Protein AF-H0A4F2-F1 (afdb_monomer_lite)

Secondary structure (DSSP, 8-state):
------------------------------PPPHHHHHHHHHHS-HHHHHHHHHHS-TT--HHHHHHHHHHHHHHTTS-EEEEEEEETTTTEEEEEETTS-EEEEEB-TTT--B--

Structure (mmCIF, N/CA/C/O backbone):
data_AF-H0A4F2-F1
#
_entry.id   AF-H0A4F2-F1
#
loop_
_atom_site.group_PDB
_atom_site.id
_atom_site.type_symbol
_atom_site.label_atom_id
_atom_site.label_alt_id
_atom_site.label_comp_id
_atom_site.label_asym_id
_atom_site.label_entity_id
_atom_site.label_seq_id
_atom_site.pdbx_PDB_ins_code
_atom_site.Cartn_x
_atom_site.Cartn_y
_atom_site.Cartn_z
_atom_site.occupancy
_atom_site.B_iso_or_equiv
_atom_site.auth_seq_id
_atom_site.auth_comp_id
_atom_site.auth_asym_id
_atom_site.auth_atom_id
_atom_site.pdbx_PDB_model_num
ATOM 1 N N . MET A 1 1 ? 78.744 17.347 -7.278 1.00 47.00 1 MET A N 1
ATOM 2 C CA . MET A 1 1 ? 77.509 17.356 -6.469 1.00 47.00 1 MET A CA 1
ATOM 3 C C . MET A 1 1 ? 77.649 18.520 -5.521 1.00 47.00 1 MET A C 1
ATOM 5 O O . MET A 1 1 ? 78.781 18.794 -5.162 1.00 47.00 1 MET A O 1
ATOM 9 N N . GLU A 1 2 ? 76.530 19.153 -5.180 1.00 48.47 2 GLU A N 1
ATOM 10 C CA . GLU A 1 2 ? 76.413 20.318 -4.286 1.00 48.47 2 GLU A CA 1
ATOM 11 C C . GLU A 1 2 ? 76.516 21.661 -5.006 1.00 48.47 2 GLU A C 1
ATOM 13 O O . GLU A 1 2 ? 77.593 22.126 -5.335 1.00 48.47 2 GLU A O 1
ATOM 18 N N . ASP A 1 3 ? 75.335 22.208 -5.297 1.00 48.38 3 ASP A N 1
ATOM 19 C CA . ASP A 1 3 ? 74.966 23.617 -5.139 1.00 48.38 3 ASP A CA 1
ATOM 20 C C . ASP A 1 3 ? 73.487 23.721 -5.528 1.00 48.38 3 ASP A C 1
ATOM 22 O O . ASP A 1 3 ? 73.152 23.503 -6.690 1.00 48.38 3 ASP A O 1
ATOM 26 N N . ASN A 1 4 ? 72.601 23.955 -4.554 1.00 47.69 4 ASN A N 1
ATOM 27 C CA . ASN A 1 4 ? 71.471 24.888 -4.673 1.00 47.69 4 ASN A CA 1
ATOM 28 C C . ASN A 1 4 ? 70.671 24.905 -3.357 1.00 47.69 4 ASN A C 1
ATOM 30 O O . ASN A 1 4 ? 69.633 24.251 -3.219 1.00 47.69 4 ASN A O 1
ATOM 34 N N . GLU A 1 5 ? 71.155 25.678 -2.387 1.00 53.81 5 GLU A N 1
ATOM 35 C CA . GLU A 1 5 ? 70.280 26.240 -1.362 1.00 53.81 5 GLU A CA 1
ATOM 36 C C . GLU A 1 5 ? 69.266 27.209 -1.992 1.00 53.81 5 GLU A C 1
ATOM 38 O O . GLU A 1 5 ? 69.459 27.699 -3.102 1.00 53.81 5 GLU A O 1
ATOM 43 N N . MET A 1 6 ? 68.245 27.554 -1.203 1.00 42.97 6 MET A N 1
ATOM 44 C CA . MET A 1 6 ? 67.289 28.648 -1.410 1.00 42.97 6 MET A CA 1
ATOM 45 C C . MET A 1 6 ? 65.992 28.240 -2.118 1.00 42.97 6 MET A C 1
ATOM 47 O O . MET A 1 6 ? 65.917 28.189 -3.332 1.00 42.97 6 MET A O 1
ATOM 51 N N . PHE A 1 7 ? 64.961 27.951 -1.319 1.00 44.31 7 PHE A N 1
ATOM 52 C CA . PHE A 1 7 ? 63.635 28.596 -1.337 1.00 44.31 7 PHE A CA 1
ATOM 53 C C . PHE A 1 7 ? 62.837 27.975 -0.176 1.00 44.31 7 PHE A C 1
ATOM 55 O O . PHE A 1 7 ? 62.292 26.885 -0.261 1.00 44.31 7 PHE A O 1
ATOM 62 N N . ALA A 1 8 ? 63.020 28.500 1.031 1.00 41.59 8 ALA A N 1
ATOM 63 C CA . ALA A 1 8 ? 62.186 29.564 1.578 1.00 41.59 8 ALA A CA 1
ATOM 64 C C . ALA A 1 8 ? 60.805 29.062 2.041 1.00 41.59 8 ALA A C 1
ATOM 66 O O . ALA A 1 8 ? 59.953 28.685 1.246 1.00 41.59 8 ALA A O 1
ATOM 67 N N . ARG A 1 9 ? 60.594 29.252 3.351 1.00 43.72 9 ARG A N 1
ATOM 68 C CA . ARG A 1 9 ? 59.308 29.452 4.037 1.00 43.72 9 ARG A CA 1
ATOM 69 C C . ARG A 1 9 ? 58.587 28.201 4.528 1.00 43.72 9 ARG A C 1
ATOM 71 O O . ARG A 1 9 ? 57.546 27.790 4.036 1.00 43.72 9 ARG A O 1
ATOM 78 N N . VAL A 1 10 ? 59.086 27.754 5.678 1.00 51.06 10 VAL A N 1
ATOM 79 C CA . VAL A 1 10 ? 58.252 27.402 6.833 1.00 51.06 10 VAL A CA 1
ATOM 80 C C . VAL A 1 10 ? 57.100 28.407 6.959 1.00 51.06 10 VAL A C 1
ATOM 82 O O . VAL A 1 10 ? 57.316 29.595 7.195 1.00 51.06 10 VAL A O 1
ATOM 85 N N . THR A 1 11 ? 55.866 27.942 6.802 1.00 54.28 11 THR A N 1
ATOM 86 C CA . THR A 1 11 ? 54.684 28.608 7.355 1.00 54.28 11 THR A CA 1
ATOM 87 C C . THR A 1 11 ? 53.753 27.530 7.885 1.00 54.28 11 THR A C 1
ATOM 89 O O . THR A 1 11 ? 53.303 26.638 7.174 1.00 54.28 11 THR A O 1
ATOM 92 N N . PHE A 1 12 ? 53.581 27.600 9.196 1.00 44.09 12 PHE A N 1
ATOM 93 C CA . PHE A 1 12 ? 52.775 26.747 10.047 1.00 44.09 12 PHE A CA 1
ATOM 94 C C . PHE A 1 12 ? 51.311 27.234 10.011 1.00 44.09 12 PHE A C 1
ATOM 96 O O . PHE A 1 12 ? 51.077 28.426 9.828 1.00 44.09 12 PHE A O 1
ATOM 103 N N . LEU A 1 13 ? 50.384 26.316 10.315 1.00 46.22 13 LEU A N 1
ATOM 104 C CA . LEU A 1 13 ? 48.985 26.503 10.758 1.00 46.22 13 LEU A CA 1
ATOM 105 C C . LEU A 1 13 ? 47.860 26.676 9.726 1.00 46.22 13 LEU A C 1
ATOM 107 O O . LEU A 1 13 ? 47.763 27.686 9.040 1.00 46.22 13 LEU A O 1
ATOM 111 N N . ALA A 1 14 ? 46.928 25.716 9.816 1.00 40.97 14 ALA A N 1
ATOM 112 C CA . ALA A 1 14 ? 45.455 25.807 9.818 1.00 40.97 14 ALA A CA 1
ATOM 113 C C . ALA A 1 14 ? 44.917 24.643 8.967 1.00 40.97 14 ALA A C 1
ATOM 115 O O . ALA A 1 14 ? 45.285 24.502 7.812 1.00 40.97 14 ALA A O 1
ATOM 116 N N . GLY A 1 15 ? 44.144 23.691 9.477 1.00 40.91 15 GLY A N 1
ATOM 117 C CA . GLY A 1 15 ? 42.909 23.880 10.224 1.00 40.91 15 GLY A CA 1
ATOM 118 C C . GLY A 1 15 ? 41.785 23.194 9.433 1.00 40.91 15 GLY A C 1
ATOM 119 O O . GLY A 1 15 ? 41.762 23.267 8.211 1.00 40.91 15 GLY A O 1
ATOM 120 N N . VAL A 1 16 ? 40.855 22.562 10.155 1.00 49.88 16 VAL A N 1
ATOM 121 C CA . VAL A 1 16 ? 39.623 21.898 9.677 1.00 49.88 16 VAL A CA 1
ATOM 122 C C . VAL A 1 16 ? 39.795 20.458 9.173 1.00 49.88 16 VAL A C 1
ATOM 124 O O . VAL A 1 16 ? 39.856 20.168 7.981 1.00 49.88 16 VAL A O 1
ATOM 127 N N . ALA A 1 17 ? 39.743 19.518 10.122 1.00 47.84 17 ALA A N 1
ATOM 128 C CA . ALA A 1 17 ? 39.284 18.161 9.853 1.00 47.84 17 ALA A CA 1
ATOM 129 C C . ALA A 1 17 ? 37.790 18.217 9.491 1.00 47.84 17 ALA A C 1
ATOM 131 O O . ALA A 1 17 ? 36.919 18.188 10.362 1.00 47.84 17 ALA A O 1
ATOM 132 N N . LEU A 1 18 ? 37.490 18.341 8.198 1.00 47.44 18 LEU A N 1
ATOM 133 C CA . LEU A 1 18 ? 36.137 18.211 7.674 1.00 47.44 18 LEU A CA 1
ATOM 134 C C . LEU A 1 18 ? 35.775 16.720 7.692 1.00 47.44 18 LEU A C 1
ATOM 136 O O . LEU A 1 18 ? 35.9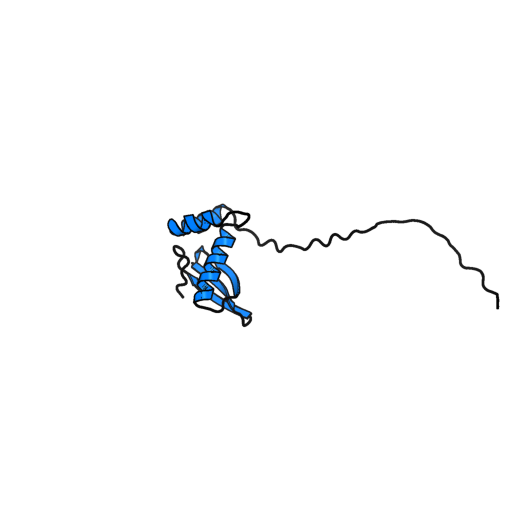58 16.003 6.711 1.00 47.44 18 LEU A O 1
ATOM 140 N N . SER A 1 19 ? 35.303 16.237 8.843 1.00 51.31 19 SER A N 1
ATOM 141 C CA . SER A 1 19 ? 34.612 14.950 8.922 1.00 51.31 19 SER A CA 1
ATOM 142 C C . SER A 1 19 ? 33.310 15.085 8.141 1.00 51.31 19 SER A C 1
ATOM 144 O O . SER A 1 19 ? 32.294 15.539 8.664 1.00 51.31 19 SER A O 1
ATOM 146 N N . ALA A 1 20 ? 33.367 14.757 6.853 1.00 47.22 20 ALA A N 1
ATOM 147 C CA . ALA A 1 20 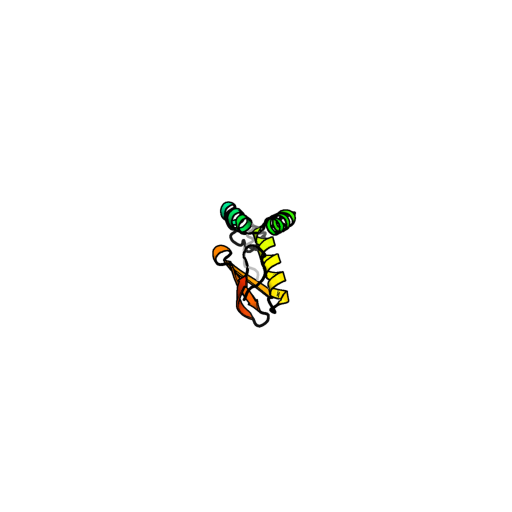? 32.200 14.622 6.006 1.00 47.22 20 ALA A CA 1
ATOM 148 C C . ALA A 1 20 ? 31.388 13.423 6.510 1.00 47.22 20 ALA A C 1
ATOM 150 O O . ALA A 1 20 ? 31.592 12.286 6.088 1.00 47.22 20 ALA A O 1
ATOM 151 N N . CYS A 1 21 ? 30.468 13.672 7.442 1.00 46.53 21 CYS A N 1
ATOM 152 C CA . CYS A 1 21 ? 29.337 12.787 7.654 1.00 46.53 21 CYS A CA 1
ATOM 153 C C . CYS A 1 21 ? 28.587 12.735 6.323 1.00 46.53 21 CYS A C 1
ATOM 155 O O . CYS A 1 21 ? 27.872 13.671 5.966 1.00 46.53 21 CYS A O 1
ATOM 157 N N . ILE A 1 22 ? 28.797 11.660 5.565 1.00 53.72 22 ILE A N 1
ATOM 158 C CA . ILE A 1 22 ? 27.958 11.302 4.430 1.00 53.72 22 ILE A CA 1
ATOM 159 C C . ILE A 1 22 ? 26.583 11.015 5.033 1.00 53.72 22 ILE A C 1
ATOM 161 O O . ILE A 1 22 ? 26.292 9.899 5.457 1.00 53.72 22 ILE A O 1
ATOM 165 N N . ALA A 1 23 ? 25.757 12.052 5.153 1.00 47.31 23 ALA A N 1
ATOM 166 C CA . ALA A 1 23 ? 24.338 11.891 5.376 1.00 47.31 23 ALA A CA 1
ATOM 167 C C . ALA A 1 23 ? 23.813 11.198 4.120 1.00 47.31 23 ALA A C 1
ATOM 169 O O . ALA A 1 23 ? 23.629 11.823 3.076 1.00 47.31 23 ALA A O 1
ATOM 170 N N . THR A 1 24 ? 23.645 9.881 4.195 1.00 49.25 24 THR A N 1
ATOM 171 C CA . THR A 1 24 ? 22.805 9.159 3.254 1.00 49.25 24 THR A CA 1
ATOM 172 C C . THR A 1 24 ? 21.436 9.814 3.346 1.00 49.25 24 THR A C 1
ATOM 174 O O . THR A 1 24 ? 20.724 9.676 4.339 1.00 49.25 24 THR A O 1
ATOM 177 N N . ALA A 1 25 ? 21.110 10.625 2.342 1.00 49.00 25 ALA A N 1
ATOM 178 C CA . ALA A 1 25 ? 19.789 11.190 2.177 1.00 49.00 25 ALA A CA 1
ATOM 179 C C . ALA A 1 25 ? 18.826 10.012 2.016 1.00 49.00 25 ALA A C 1
ATOM 181 O O . ALA A 1 25 ? 18.653 9.473 0.924 1.00 49.00 25 ALA A O 1
ATOM 182 N N . GLY A 1 26 ? 18.256 9.556 3.132 1.00 46.81 26 GLY A N 1
ATOM 183 C CA . GLY A 1 26 ? 17.115 8.666 3.106 1.00 46.81 26 GLY A CA 1
ATOM 184 C C . GLY A 1 26 ? 16.048 9.367 2.285 1.00 46.81 26 GLY A C 1
ATOM 185 O O . GLY A 1 26 ? 15.718 10.524 2.545 1.00 46.81 26 GLY A O 1
ATOM 186 N N . THR A 1 27 ? 15.554 8.701 1.250 1.00 46.97 27 THR A N 1
ATOM 187 C CA . THR A 1 27 ? 14.403 9.162 0.486 1.00 46.97 27 THR A CA 1
ATOM 188 C C . THR A 1 27 ? 13.218 9.224 1.443 1.00 46.97 27 THR A C 1
ATOM 190 O O . THR A 1 27 ? 12.557 8.215 1.687 1.00 46.97 27 THR A O 1
ATOM 193 N N . VAL A 1 28 ? 12.983 10.391 2.041 1.00 50.41 28 VAL A N 1
ATOM 194 C CA . VAL A 1 28 ? 11.792 10.655 2.843 1.00 50.41 28 VAL A CA 1
ATOM 195 C C . VAL A 1 28 ? 10.631 10.715 1.859 1.00 50.41 28 VAL A C 1
ATOM 197 O O . VAL A 1 28 ? 10.401 11.734 1.209 1.00 50.41 28 VAL A O 1
ATOM 200 N N . SER A 1 29 ? 9.932 9.594 1.687 1.00 56.16 29 SER A N 1
ATOM 201 C CA . SER A 1 29 ? 8.652 9.584 0.992 1.00 56.16 29 SER A CA 1
ATOM 202 C C . SER A 1 29 ? 7.682 10.440 1.802 1.00 56.16 29 SER A C 1
ATOM 204 O O . SER A 1 29 ? 7.472 10.197 2.993 1.00 56.16 29 SER A O 1
ATOM 206 N N . ALA A 1 30 ? 7.128 11.477 1.170 1.00 57.66 30 ALA A N 1
ATOM 207 C CA . ALA A 1 30 ? 6.133 12.345 1.784 1.00 57.66 30 ALA A CA 1
ATOM 208 C C . ALA A 1 30 ? 4.996 11.486 2.360 1.00 57.66 30 ALA A C 1
ATOM 210 O O . ALA A 1 30 ? 4.244 10.856 1.617 1.00 57.66 30 ALA A O 1
ATOM 211 N N . GLN A 1 31 ? 4.920 11.406 3.690 1.00 65.12 31 GLN A N 1
ATOM 212 C CA . GLN A 1 31 ? 3.904 10.603 4.356 1.00 65.12 31 GLN A CA 1
ATOM 213 C C . GLN A 1 31 ? 2.556 11.326 4.245 1.00 65.12 31 GLN A C 1
ATOM 215 O O . GLN A 1 31 ? 2.491 12.525 4.537 1.00 65.12 31 GLN A O 1
ATOM 220 N N . PRO A 1 32 ? 1.476 10.636 3.839 1.00 69.88 32 PRO A N 1
ATOM 221 C CA . PRO A 1 32 ? 0.148 11.232 3.839 1.00 69.88 32 PRO A CA 1
ATOM 222 C C . PRO A 1 32 ? -0.238 11.665 5.255 1.00 69.88 32 PRO A C 1
ATOM 224 O O . PRO A 1 32 ? 0.172 11.042 6.240 1.00 69.88 32 PRO A O 1
ATOM 227 N N . SER A 1 33 ? -1.040 12.726 5.363 1.00 79.62 33 SER A N 1
ATOM 228 C CA . SER A 1 33 ? -1.507 13.222 6.658 1.00 79.62 33 SER A CA 1
ATOM 229 C C . SER A 1 33 ? -2.284 12.140 7.412 1.00 79.62 33 SER A C 1
ATOM 231 O O . SER A 1 33 ? -2.892 11.247 6.820 1.00 79.62 33 SER A O 1
ATOM 233 N N . GLN A 1 34 ? -2.304 12.229 8.740 1.00 78.62 34 GLN A N 1
ATOM 234 C CA . GLN A 1 34 ? -3.021 11.266 9.576 1.00 78.62 34 GLN A CA 1
ATOM 235 C C . GLN A 1 34 ? -4.518 11.172 9.219 1.00 78.62 34 GLN A C 1
ATOM 237 O O . GLN A 1 34 ? -5.076 10.077 9.203 1.00 78.62 34 GLN A O 1
ATOM 242 N N . ALA A 1 35 ? -5.142 12.301 8.864 1.00 81.62 35 ALA A N 1
ATOM 243 C CA . ALA A 1 35 ? -6.530 12.347 8.404 1.00 81.62 35 ALA A CA 1
ATOM 244 C C . ALA A 1 35 ? -6.739 11.545 7.108 1.00 81.62 35 ALA A C 1
ATOM 246 O O . ALA A 1 35 ? -7.738 10.843 6.967 1.00 81.62 35 ALA A O 1
ATOM 247 N N . PHE A 1 36 ? -5.779 11.604 6.182 1.00 81.69 36 PHE A N 1
ATOM 248 C CA . PHE A 1 36 ? -5.827 10.822 4.951 1.00 81.69 36 PHE A CA 1
ATOM 249 C C . PHE A 1 36 ? -5.695 9.321 5.236 1.00 81.69 36 PHE A C 1
ATOM 251 O O . PHE A 1 36 ? -6.505 8.536 4.759 1.00 81.69 36 PHE A O 1
ATOM 258 N N . GLN A 1 37 ? -4.758 8.929 6.104 1.00 81.50 37 GLN A N 1
ATOM 259 C CA . GLN A 1 37 ? -4.591 7.525 6.503 1.00 81.50 37 GLN A CA 1
ATOM 260 C C . GLN A 1 37 ? -5.846 6.961 7.189 1.00 81.50 37 GLN A C 1
ATOM 262 O O . GLN A 1 37 ? -6.211 5.803 6.999 1.00 81.50 37 GLN A O 1
ATOM 267 N N . GLN A 1 38 ? -6.538 7.783 7.979 1.00 82.75 38 GLN A N 1
ATOM 268 C CA . GLN A 1 38 ? -7.803 7.404 8.608 1.00 82.75 38 GLN A CA 1
ATOM 269 C C . GLN A 1 38 ? -8.938 7.258 7.594 1.00 82.75 38 GLN A C 1
ATOM 271 O O . GLN A 1 38 ? -9.757 6.354 7.747 1.00 82.75 38 GLN A O 1
ATOM 276 N N . ALA A 1 39 ? -8.968 8.091 6.552 1.00 84.44 39 ALA A N 1
ATOM 277 C CA . ALA A 1 39 ? -9.910 7.933 5.450 1.00 84.44 39 ALA A CA 1
ATOM 278 C C . ALA A 1 39 ? -9.662 6.619 4.689 1.00 84.44 39 ALA A C 1
ATOM 280 O O . ALA A 1 39 ? -10.605 5.863 4.480 1.00 84.44 39 ALA A O 1
ATOM 281 N N . GLU A 1 40 ? -8.404 6.286 4.378 1.00 84.06 40 GLU A N 1
ATOM 282 C CA . GLU A 1 40 ? -8.040 5.009 3.738 1.00 84.06 40 GLU A CA 1
ATOM 283 C C . GLU A 1 40 ? -8.486 3.804 4.586 1.00 84.06 40 GLU A C 1
ATOM 285 O O . GLU A 1 40 ? -9.082 2.857 4.075 1.00 84.06 40 GLU A O 1
ATOM 290 N N . LEU A 1 41 ? -8.276 3.856 5.907 1.00 85.88 41 LEU A N 1
ATOM 291 C CA . LEU A 1 41 ? -8.767 2.823 6.825 1.00 85.88 41 LEU A CA 1
ATOM 292 C C . LEU A 1 41 ? -10.296 2.749 6.885 1.00 85.88 41 LEU A C 1
ATOM 294 O O . LEU A 1 41 ? -10.845 1.664 7.090 1.00 85.88 41 LEU A O 1
ATOM 298 N N . ALA A 1 42 ? -10.995 3.878 6.769 1.00 87.75 42 ALA A N 1
ATOM 299 C CA . ALA A 1 42 ? -12.453 3.913 6.793 1.00 87.75 42 ALA A CA 1
ATOM 300 C C . ALA A 1 42 ? -13.057 3.204 5.572 1.00 87.75 42 ALA A C 1
ATOM 302 O O . ALA A 1 42 ? -14.113 2.588 5.700 1.00 87.75 42 ALA A O 1
ATOM 303 N N . GLU A 1 43 ? -12.358 3.215 4.434 1.00 87.25 43 GLU A N 1
ATOM 304 C CA . GLU A 1 43 ? -12.775 2.505 3.219 1.00 87.25 43 GLU A CA 1
ATOM 305 C C . GLU A 1 43 ? -12.577 0.981 3.296 1.00 87.25 43 GLU A C 1
ATOM 307 O O . GLU A 1 43 ? -13.207 0.244 2.537 1.00 87.25 43 GLU A O 1
ATOM 312 N N . LEU A 1 44 ? -11.750 0.488 4.225 1.00 90.06 44 LEU A N 1
ATOM 313 C CA . LEU A 1 44 ? -11.566 -0.947 4.451 1.00 90.06 44 LEU A CA 1
ATOM 314 C C . LEU A 1 44 ? -12.787 -1.586 5.130 1.00 90.06 44 LEU A C 1
ATOM 316 O O . LEU A 1 44 ? -13.464 -0.967 5.957 1.00 90.06 44 LEU A O 1
ATOM 320 N N . SER A 1 45 ? -12.993 -2.880 4.870 1.00 90.38 45 SER A N 1
ATOM 321 C CA . SER A 1 45 ? -13.842 -3.726 5.722 1.00 90.38 45 SER A CA 1
ATOM 322 C C . SER A 1 45 ? -13.328 -3.748 7.174 1.00 90.38 45 SER A C 1
ATOM 324 O O . SER A 1 45 ? -12.125 -3.561 7.3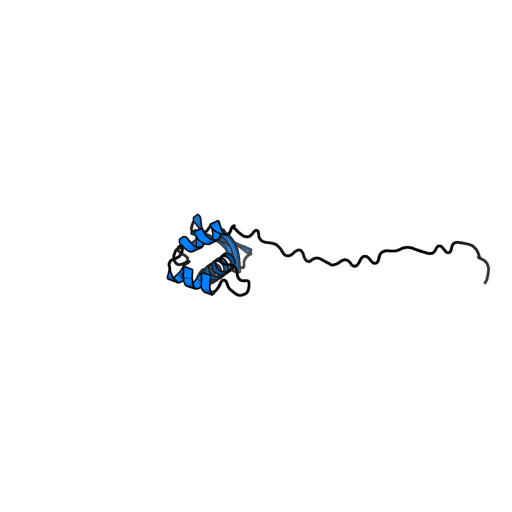93 1.00 90.38 45 SER A O 1
ATOM 326 N N . PRO A 1 46 ? -14.196 -3.973 8.182 1.00 90.50 46 PRO A N 1
ATOM 327 C CA . PRO A 1 46 ? -13.781 -4.030 9.585 1.00 90.50 46 PRO A CA 1
ATOM 328 C C . PRO A 1 46 ? -12.626 -5.007 9.826 1.00 90.50 46 PRO A C 1
ATOM 330 O O . PRO A 1 46 ? -11.657 -4.663 10.499 1.00 90.50 46 PRO A O 1
ATOM 333 N N . GLU A 1 47 ? -12.682 -6.183 9.204 1.00 90.88 47 GLU A N 1
ATOM 334 C CA . GLU A 1 47 ? -11.669 -7.227 9.323 1.00 90.88 47 GLU A CA 1
ATOM 335 C C . GLU A 1 47 ? -10.325 -6.758 8.754 1.00 90.88 47 GLU A C 1
ATOM 337 O O . GLU A 1 47 ? -9.286 -6.884 9.407 1.00 90.88 47 GLU A O 1
ATOM 342 N N . LYS A 1 48 ? -10.335 -6.151 7.558 1.00 91.50 48 LYS A N 1
ATOM 343 C CA . LYS A 1 48 ? -9.115 -5.618 6.933 1.00 91.50 48 LYS A CA 1
ATOM 344 C C . LYS A 1 48 ? -8.552 -4.433 7.696 1.00 91.50 48 LYS A C 1
ATOM 346 O O . LYS A 1 48 ? -7.336 -4.306 7.805 1.00 91.50 48 LYS A O 1
ATOM 351 N N . ARG A 1 49 ? -9.409 -3.592 8.269 1.00 92.06 49 ARG A N 1
ATOM 352 C CA . ARG A 1 49 ? -8.985 -2.483 9.122 1.00 92.06 49 ARG A CA 1
ATOM 353 C C . ARG A 1 49 ? -8.231 -2.989 10.346 1.00 92.06 49 ARG A C 1
ATOM 355 O O . ARG A 1 49 ? -7.143 -2.490 10.621 1.00 92.06 49 ARG A O 1
ATOM 362 N N . THR A 1 50 ? -8.763 -3.997 11.036 1.00 92.56 50 THR A N 1
ATOM 363 C CA . THR A 1 50 ? -8.090 -4.619 12.183 1.00 92.56 50 THR A CA 1
ATOM 364 C C . THR A 1 50 ? -6.770 -5.271 11.776 1.00 92.56 50 THR A C 1
ATOM 366 O O . THR A 1 50 ? -5.770 -5.098 12.468 1.00 92.56 50 THR A O 1
ATOM 369 N N . GLU A 1 51 ? -6.729 -5.963 10.634 1.00 92.88 51 GLU A N 1
ATOM 370 C CA . GLU A 1 51 ? -5.497 -6.561 10.103 1.00 92.88 51 GLU A CA 1
ATOM 371 C C . GLU A 1 51 ? -4.419 -5.500 9.834 1.00 92.88 51 GLU A C 1
ATOM 373 O O . GLU A 1 51 ? -3.273 -5.657 10.261 1.00 92.88 51 GLU A O 1
ATOM 378 N N . VAL A 1 52 ? -4.784 -4.400 9.169 1.00 92.75 52 VAL A N 1
ATOM 379 C CA . VAL A 1 52 ? -3.856 -3.305 8.861 1.00 92.75 52 VAL A CA 1
ATOM 380 C C . VAL A 1 52 ? -3.366 -2.632 10.140 1.00 92.75 52 VAL A C 1
ATOM 382 O O . VAL A 1 52 ? -2.165 -2.427 10.297 1.00 92.75 52 VAL A O 1
ATOM 385 N N . GLN A 1 53 ? -4.265 -2.341 11.081 1.00 92.12 53 GLN A N 1
ATOM 386 C CA . GLN A 1 53 ? -3.908 -1.731 12.364 1.00 92.12 53 GLN A CA 1
ATOM 387 C C . GLN A 1 53 ? -2.995 -2.633 13.204 1.00 92.12 53 GLN A C 1
ATOM 389 O O . GLN A 1 53 ? -2.023 -2.145 13.772 1.00 92.12 53 GLN A O 1
ATOM 394 N N . GLY A 1 54 ? -3.251 -3.944 13.242 1.00 93.25 54 GLY A N 1
ATOM 395 C CA . GLY A 1 54 ? -2.398 -4.896 13.959 1.00 93.25 54 GLY A CA 1
ATOM 396 C C . GLY A 1 54 ? -0.990 -5.005 13.364 1.00 93.25 54 GLY A C 1
ATOM 397 O O . GLY A 1 54 ? -0.013 -5.186 14.092 1.00 93.25 54 GLY A O 1
ATOM 398 N N . ARG A 1 55 ? -0.867 -4.850 12.041 1.00 92.56 55 ARG A N 1
ATOM 399 C CA . ARG A 1 55 ? 0.420 -4.866 11.326 1.00 92.56 55 ARG A CA 1
ATOM 400 C C . ARG A 1 55 ? 1.151 -3.526 11.349 1.00 92.56 55 ARG A C 1
ATOM 402 O O . ARG A 1 55 ? 2.369 -3.512 11.191 1.00 92.56 55 ARG A O 1
ATOM 409 N N . ALA A 1 56 ? 0.443 -2.419 11.564 1.00 92.31 56 ALA A N 1
ATOM 410 C CA . ALA A 1 56 ? 1.003 -1.071 11.682 1.00 92.31 56 ALA A CA 1
ATOM 411 C C . ALA A 1 56 ? 1.654 -0.843 13.062 1.00 92.31 56 ALA A C 1
ATOM 413 O O . ALA A 1 56 ? 1.327 0.085 13.799 1.00 92.31 56 ALA A O 1
ATOM 414 N N . THR A 1 57 ? 2.560 -1.745 13.431 1.00 91.25 57 THR A N 1
ATOM 415 C CA . THR A 1 57 ? 3.315 -1.758 14.686 1.00 91.25 57 THR A CA 1
ATOM 416 C C . THR A 1 57 ? 4.813 -1.853 14.383 1.00 91.25 57 THR A C 1
ATOM 418 O O . THR A 1 57 ? 5.214 -2.144 13.256 1.00 91.25 57 THR A O 1
ATOM 421 N N . GLY A 1 58 ? 5.673 -1.564 15.368 1.00 86.00 58 GLY A N 1
ATOM 422 C CA . GLY A 1 58 ? 7.127 -1.729 15.210 1.00 86.00 58 GLY A CA 1
ATOM 423 C C . GLY A 1 58 ? 7.771 -0.811 14.162 1.00 86.00 58 GLY A C 1
ATOM 424 O O . GLY A 1 58 ? 8.738 -1.204 13.522 1.00 86.00 58 GLY A O 1
ATOM 425 N N . GLY A 1 59 ? 7.223 0.392 13.959 1.00 85.75 59 GLY A N 1
ATOM 426 C CA . GLY A 1 59 ? 7.705 1.347 12.952 1.00 85.75 59 GLY A CA 1
ATOM 427 C C . GLY A 1 59 ? 7.044 1.209 11.576 1.00 85.75 59 GLY A C 1
ATOM 428 O O . GLY A 1 59 ? 7.264 2.059 10.717 1.00 85.75 59 GLY A O 1
ATOM 429 N N . ASN A 1 60 ? 6.187 0.202 11.374 1.00 87.75 60 ASN A N 1
ATOM 430 C CA . ASN A 1 60 ? 5.378 0.088 10.164 1.00 87.75 60 ASN A CA 1
ATOM 431 C C . ASN A 1 60 ? 4.222 1.093 10.189 1.00 87.75 60 ASN A C 1
ATOM 433 O O . ASN A 1 60 ? 3.446 1.140 11.145 1.00 87.75 60 ASN A O 1
ATOM 437 N N . THR A 1 61 ? 4.073 1.870 9.118 1.00 90.12 61 THR A N 1
ATOM 438 C CA . THR A 1 61 ? 2.943 2.792 8.959 1.00 90.12 61 THR A CA 1
ATOM 439 C C . THR A 1 61 ? 1.750 2.080 8.327 1.00 90.12 61 THR A C 1
ATOM 441 O O . THR A 1 61 ? 1.914 1.124 7.570 1.00 90.12 61 THR A O 1
ATOM 444 N N . ILE A 1 62 ? 0.537 2.578 8.586 1.00 90.19 62 ILE A N 1
ATOM 445 C CA . ILE A 1 62 ? -0.700 2.094 7.943 1.00 90.19 62 ILE A CA 1
ATOM 446 C C . ILE A 1 62 ? -0.534 2.053 6.419 1.00 90.19 62 ILE A C 1
ATOM 448 O O . ILE A 1 62 ? -0.832 1.044 5.784 1.00 90.19 62 ILE A O 1
ATOM 452 N N . ARG A 1 63 ? 0.007 3.135 5.849 1.00 88.62 63 ARG A N 1
ATOM 453 C CA . ARG A 1 63 ? 0.282 3.267 4.417 1.00 88.62 63 ARG A CA 1
ATOM 454 C C . ARG A 1 63 ? 1.247 2.188 3.917 1.00 88.62 63 ARG A C 1
ATOM 456 O O . ARG A 1 63 ? 0.940 1.521 2.936 1.00 88.62 63 ARG A O 1
ATOM 463 N N . GLY A 1 64 ? 2.364 1.966 4.610 1.00 90.00 64 GLY A N 1
ATOM 464 C CA . GLY A 1 64 ? 3.333 0.933 4.229 1.00 90.00 64 GLY A CA 1
ATOM 465 C C . GLY A 1 64 ? 2.752 -0.483 4.302 1.00 90.00 64 GLY A C 1
ATOM 466 O O . GLY A 1 64 ? 3.023 -1.320 3.439 1.00 90.00 64 GLY A O 1
ATOM 467 N N . VAL A 1 65 ? 1.888 -0.746 5.287 1.00 93.19 65 VAL A N 1
ATOM 468 C CA . VAL A 1 65 ? 1.160 -2.018 5.391 1.00 93.19 65 VAL A CA 1
ATOM 469 C C . VAL A 1 65 ? 0.190 -2.189 4.221 1.00 93.19 65 VAL A C 1
ATOM 471 O O . VAL A 1 65 ? 0.185 -3.252 3.602 1.00 93.19 65 VAL A O 1
ATOM 474 N N . LEU A 1 66 ? -0.593 -1.159 3.883 1.00 92.94 66 LEU A N 1
ATOM 475 C CA . LEU A 1 66 ? -1.507 -1.180 2.735 1.00 92.94 66 LEU A CA 1
ATOM 476 C C . LEU A 1 66 ? -0.766 -1.440 1.422 1.00 92.94 66 LEU A C 1
ATOM 478 O O . LEU A 1 66 ? -1.172 -2.307 0.651 1.00 92.94 66 LEU A O 1
ATOM 482 N N . GLU A 1 67 ? 0.342 -0.737 1.192 1.00 93.00 67 GLU A N 1
ATOM 483 C CA . GLU A 1 67 ? 1.187 -0.921 0.011 1.00 93.00 67 GLU A CA 1
ATOM 484 C C . GLU A 1 67 ? 1.756 -2.344 -0.053 1.00 93.00 67 GLU A C 1
ATOM 486 O O . GLU A 1 67 ? 1.678 -2.995 -1.091 1.00 93.00 67 GLU A O 1
ATOM 491 N N . THR A 1 68 ? 2.238 -2.882 1.068 1.00 94.31 68 THR A N 1
ATOM 492 C CA . THR A 1 68 ? 2.734 -4.267 1.131 1.00 94.31 68 THR A CA 1
ATOM 493 C C . THR A 1 68 ? 1.628 -5.273 0.817 1.00 94.31 68 THR A C 1
ATOM 495 O O . THR A 1 68 ? 1.824 -6.199 0.033 1.00 94.31 68 THR A O 1
ATOM 498 N N . MET A 1 69 ? 0.439 -5.094 1.397 1.00 94.81 69 MET A N 1
ATOM 499 C CA . MET A 1 69 ? -0.702 -5.976 1.147 1.00 94.81 69 MET A CA 1
ATOM 500 C C . MET A 1 69 ? -1.151 -5.922 -0.315 1.00 94.81 69 MET A C 1
ATOM 502 O O . MET A 1 69 ? -1.419 -6.9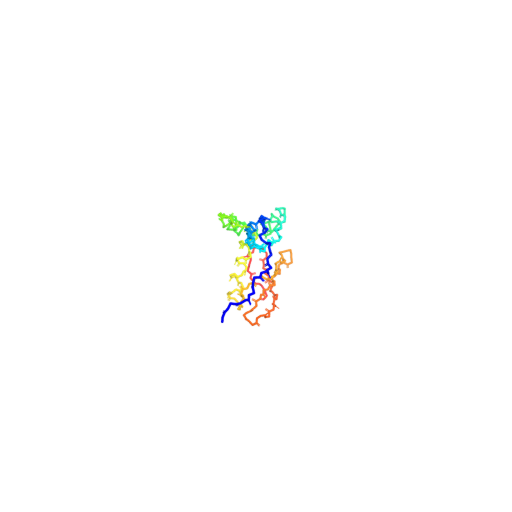66 -0.908 1.00 94.81 69 MET A O 1
ATOM 506 N N . LEU A 1 70 ? -1.210 -4.732 -0.913 1.00 94.44 70 LEU A N 1
ATOM 507 C CA . LEU A 1 70 ? -1.545 -4.567 -2.327 1.00 94.44 70 LEU A CA 1
ATOM 508 C C . LEU A 1 70 ? -0.478 -5.170 -3.240 1.00 94.44 70 LEU A C 1
ATOM 510 O O . LEU A 1 70 ? -0.830 -5.858 -4.194 1.00 94.44 70 LEU A O 1
ATOM 514 N N . LEU A 1 71 ? 0.806 -4.981 -2.933 1.00 95.00 71 LEU A N 1
ATOM 515 C CA . LEU A 1 71 ? 1.896 -5.585 -3.695 1.00 95.00 71 LEU A CA 1
ATO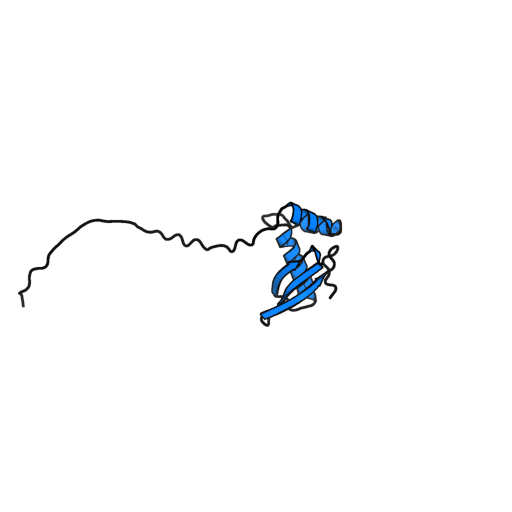M 516 C C . LEU A 1 71 ? 1.825 -7.114 -3.648 1.00 95.00 71 LEU A C 1
ATOM 518 O O . LEU A 1 71 ? 1.925 -7.755 -4.691 1.00 95.00 71 LEU A O 1
ATOM 522 N N . ASN A 1 72 ? 1.570 -7.693 -2.474 1.00 95.38 72 ASN A N 1
ATOM 523 C CA . ASN A 1 72 ? 1.394 -9.137 -2.332 1.00 95.38 72 ASN A CA 1
ATOM 524 C C . ASN A 1 72 ? 0.206 -9.641 -3.166 1.00 95.38 72 ASN A C 1
ATOM 526 O O . ASN A 1 72 ? 0.330 -10.643 -3.862 1.00 95.38 72 ASN A O 1
ATOM 530 N N . ASN A 1 73 ? -0.930 -8.934 -3.152 1.00 93.94 73 ASN A N 1
ATOM 531 C CA . ASN A 1 73 ? -2.083 -9.288 -3.985 1.00 93.94 73 ASN A CA 1
ATOM 532 C C . ASN A 1 73 ? -1.791 -9.149 -5.491 1.00 93.94 73 ASN A C 1
ATOM 534 O O . ASN A 1 73 ? -2.241 -9.982 -6.277 1.00 93.94 73 ASN A O 1
ATOM 538 N N . LEU A 1 74 ? -1.026 -8.132 -5.900 1.00 93.69 74 LEU A N 1
ATOM 539 C CA . LEU A 1 74 ? -0.575 -7.967 -7.285 1.00 93.69 74 LEU A CA 1
ATOM 540 C C . LEU A 1 74 ? 0.330 -9.120 -7.720 1.00 93.69 74 LEU A C 1
ATOM 542 O O . LEU A 1 74 ? 0.142 -9.640 -8.815 1.00 93.69 74 LEU A O 1
ATOM 546 N N . GLN A 1 75 ? 1.265 -9.547 -6.868 1.00 93.88 75 GLN A N 1
ATOM 547 C CA . GLN A 1 75 ? 2.203 -10.638 -7.158 1.00 93.88 75 GLN A CA 1
ATOM 548 C C . GLN A 1 75 ? 1.522 -11.989 -7.405 1.00 93.88 75 GLN A C 1
ATOM 550 O O . GLN A 1 75 ? 2.077 -12.834 -8.102 1.00 93.88 75 GLN A O 1
ATOM 555 N N . LEU A 1 76 ? 0.301 -12.187 -6.898 1.00 93.06 76 LEU A N 1
ATOM 556 C CA . LEU A 1 76 ? -0.493 -13.385 -7.186 1.00 93.06 76 LEU A CA 1
ATOM 557 C C . LEU A 1 76 ? -1.020 -13.433 -8.630 1.00 93.06 76 LEU A C 1
ATOM 559 O O . LEU A 1 76 ? -1.402 -14.504 -9.095 1.00 93.06 76 LEU A O 1
ATOM 563 N N . ARG A 1 77 ? -1.086 -12.291 -9.329 1.00 90.88 77 ARG A N 1
ATOM 564 C CA . ARG A 1 77 ? -1.676 -12.177 -10.678 1.00 90.88 77 ARG A CA 1
ATOM 565 C C . ARG A 1 77 ? -0.709 -11.667 -11.738 1.00 90.88 77 ARG A C 1
ATOM 567 O O . ARG A 1 77 ? -0.836 -12.018 -12.907 1.00 90.88 77 ARG A O 1
ATOM 574 N N . TYR A 1 78 ? 0.241 -10.831 -11.342 1.00 90.88 78 TYR A N 1
ATOM 575 C CA . TYR A 1 78 ? 1.173 -10.151 -12.228 1.00 90.88 78 TYR A CA 1
ATOM 576 C C . TYR A 1 78 ? 2.597 -10.232 -11.667 1.00 90.88 78 TYR A C 1
ATOM 578 O O . TYR A 1 78 ? 2.769 -10.287 -10.450 1.00 90.88 78 TYR A O 1
ATOM 586 N N . PRO A 1 79 ? 3.637 -10.146 -12.515 1.00 91.31 79 PRO A N 1
ATOM 587 C CA . PRO A 1 79 ? 5.028 -10.062 -12.070 1.00 91.31 79 PRO A CA 1
ATOM 588 C C . PRO A 1 79 ? 5.367 -8.657 -11.528 1.00 91.31 79 PRO A C 1
ATOM 590 O O . PRO A 1 79 ? 6.216 -7.948 -12.064 1.00 91.31 79 PRO A O 1
ATOM 593 N N . ALA A 1 80 ? 4.637 -8.222 -10.499 1.00 92.06 80 ALA A N 1
ATOM 594 C CA . ALA A 1 80 ? 4.768 -6.915 -9.871 1.00 92.06 80 ALA A CA 1
ATOM 595 C C . ALA A 1 80 ? 5.938 -6.884 -8.878 1.00 92.06 80 ALA A C 1
ATOM 597 O O . ALA A 1 80 ? 5.993 -7.667 -7.930 1.00 92.06 80 ALA A O 1
ATOM 598 N N . ASN A 1 81 ? 6.840 -5.921 -9.048 1.00 89.81 81 ASN A N 1
ATOM 599 C CA . ASN A 1 81 ? 8.034 -5.792 -8.209 1.00 89.81 81 ASN A CA 1
ATOM 600 C C . ASN A 1 81 ? 7.913 -4.709 -7.149 1.00 89.81 81 ASN A C 1
ATOM 602 O O . ASN A 1 81 ? 8.443 -4.852 -6.051 1.00 89.81 81 ASN A O 1
ATOM 606 N N . ARG A 1 82 ? 7.248 -3.602 -7.483 1.00 92.44 82 ARG A N 1
ATOM 607 C CA . ARG A 1 82 ? 7.030 -2.491 -6.555 1.00 92.44 82 ARG A CA 1
ATOM 608 C C . ARG A 1 82 ? 5.775 -1.721 -6.913 1.00 92.44 82 ARG A C 1
ATOM 610 O O . ARG A 1 82 ? 5.421 -1.623 -8.089 1.00 92.44 82 ARG A O 1
ATOM 617 N N . ILE A 1 83 ? 5.175 -1.101 -5.908 1.00 92.25 83 ILE A N 1
ATOM 618 C CA . ILE A 1 83 ? 4.186 -0.047 -6.114 1.00 92.25 83 ILE A CA 1
ATOM 619 C C . ILE A 1 83 ? 4.933 1.242 -6.454 1.00 92.25 83 ILE A C 1
ATOM 621 O O . ILE A 1 83 ? 5.905 1.609 -5.799 1.00 92.25 83 ILE A O 1
ATOM 625 N N . VAL A 1 84 ? 4.499 1.896 -7.526 1.00 93.19 84 VAL A N 1
ATOM 626 C CA . VAL A 1 84 ? 5.024 3.185 -7.992 1.00 93.19 84 VAL A CA 1
ATOM 627 C C . VAL A 1 84 ? 4.124 4.319 -7.516 1.00 93.19 84 VAL A C 1
ATOM 629 O O . VAL A 1 84 ? 4.615 5.373 -7.126 1.00 93.19 84 VAL A O 1
ATOM 632 N N . ALA A 1 85 ? 2.811 4.098 -7.532 1.00 91.19 85 ALA A N 1
ATOM 633 C CA . ALA A 1 85 ? 1.834 5.034 -7.004 1.00 91.19 85 ALA A CA 1
ATOM 634 C C . ALA A 1 85 ? 0.604 4.278 -6.501 1.00 91.19 85 ALA A C 1
ATOM 636 O O . ALA A 1 85 ? 0.201 3.269 -7.080 1.00 91.19 85 ALA A O 1
ATOM 637 N N . LEU A 1 86 ? -0.007 4.800 -5.444 1.00 91.12 86 LEU A N 1
ATOM 638 C CA . LEU A 1 86 ? -1.247 4.283 -4.884 1.00 91.12 86 LEU A CA 1
ATOM 639 C C . LEU A 1 86 ? -2.260 5.421 -4.792 1.00 91.12 86 LEU A C 1
ATOM 641 O O . LEU A 1 86 ? -2.058 6.370 -4.028 1.00 91.12 86 LEU A O 1
ATOM 645 N N . ASP A 1 87 ? -3.340 5.287 -5.556 1.00 89.94 87 ASP A N 1
ATOM 646 C CA . ASP A 1 87 ? -4.520 6.138 -5.482 1.00 89.94 87 ASP A CA 1
ATOM 647 C C . ASP A 1 87 ? -5.650 5.340 -4.830 1.00 89.94 87 ASP A C 1
ATOM 649 O O . ASP A 1 87 ? -6.403 4.605 -5.478 1.00 89.94 87 ASP A O 1
ATOM 653 N N . PHE A 1 88 ? -5.733 5.467 -3.507 1.00 88.81 88 PHE A N 1
ATOM 654 C CA . PHE A 1 88 ? -6.739 4.758 -2.731 1.00 88.81 88 PHE A CA 1
ATOM 655 C C . PHE A 1 88 ? -8.147 5.264 -3.037 1.00 88.81 88 PHE A C 1
ATOM 657 O O . PHE A 1 88 ? -9.047 4.451 -3.191 1.00 88.81 88 PHE A O 1
ATOM 664 N N . GLY A 1 89 ? -8.332 6.572 -3.252 1.00 87.38 89 GLY A N 1
ATOM 665 C CA . GLY A 1 89 ? -9.645 7.148 -3.552 1.00 87.38 89 GLY A CA 1
ATOM 666 C C . GLY A 1 89 ? -10.263 6.565 -4.826 1.00 87.38 89 GLY A C 1
ATOM 667 O O . GLY A 1 89 ? -11.456 6.237 -4.846 1.00 87.38 89 GLY A O 1
ATOM 668 N N . ARG A 1 90 ? -9.440 6.362 -5.862 1.00 88.75 90 ARG A N 1
ATOM 669 C CA . ARG A 1 90 ? -9.849 5.748 -7.136 1.00 88.75 90 ARG A CA 1
ATOM 670 C C . ARG A 1 90 ? -9.823 4.219 -7.123 1.00 88.75 90 ARG A C 1
ATOM 672 O O . ARG A 1 90 ? -10.342 3.624 -8.060 1.00 88.75 90 ARG A O 1
ATOM 679 N N . GLY A 1 91 ? -9.254 3.587 -6.093 1.00 92.88 91 GLY A N 1
ATOM 680 C CA . GLY A 1 91 ? -9.060 2.135 -6.054 1.00 92.88 91 GLY A CA 1
ATOM 681 C C . GLY A 1 91 ? -8.085 1.656 -7.129 1.00 92.88 91 GLY A C 1
ATOM 682 O O . GLY A 1 91 ? -8.301 0.610 -7.734 1.00 92.88 91 GLY A O 1
ATOM 683 N N . ALA A 1 92 ? -7.040 2.441 -7.405 1.00 94.12 92 ALA A N 1
ATOM 684 C CA . ALA A 1 92 ? -6.074 2.170 -8.462 1.00 94.12 92 ALA A CA 1
ATOM 685 C C . ALA A 1 92 ? -4.643 2.138 -7.916 1.00 94.12 92 ALA A C 1
ATOM 687 O O . ALA A 1 92 ? -4.234 2.971 -7.102 1.00 94.12 92 ALA A O 1
ATOM 688 N N . VAL A 1 93 ? -3.860 1.175 -8.391 1.00 95.25 93 VAL A N 1
ATOM 689 C CA . VAL A 1 93 ? -2.453 1.015 -8.033 1.00 95.25 93 VAL A CA 1
ATOM 690 C C . VAL A 1 93 ? -1.608 0.942 -9.297 1.00 95.25 93 VAL A C 1
ATOM 692 O O . VAL A 1 93 ? -1.841 0.114 -10.176 1.00 95.25 93 VAL A O 1
ATOM 695 N N . ALA A 1 94 ? -0.616 1.823 -9.390 1.00 94.69 94 ALA A N 1
ATOM 696 C CA . ALA A 1 94 ? 0.418 1.751 -10.408 1.00 94.69 94 ALA A CA 1
ATOM 697 C C . ALA A 1 94 ? 1.582 0.920 -9.869 1.00 94.69 94 ALA A C 1
ATOM 699 O O . ALA A 1 94 ? 2.108 1.207 -8.791 1.00 94.69 94 ALA A O 1
ATOM 700 N N . TYR A 1 95 ? 2.010 -0.089 -10.616 1.00 94.69 95 TYR A N 1
ATOM 701 C CA . TYR A 1 95 ? 3.070 -1.008 -10.225 1.00 94.69 95 TYR A CA 1
ATOM 702 C C . TYR A 1 95 ? 4.089 -1.183 -11.345 1.00 94.69 95 TYR A C 1
ATOM 704 O O . TYR A 1 95 ? 3.755 -1.150 -12.529 1.00 94.69 95 TYR A O 1
ATOM 712 N N . ALA A 1 96 ? 5.350 -1.358 -10.958 1.00 94.31 96 ALA A N 1
ATOM 713 C CA . ALA A 1 96 ? 6.410 -1.693 -11.895 1.00 94.31 96 ALA A CA 1
ATOM 714 C C . ALA A 1 96 ? 6.494 -3.210 -12.055 1.00 94.31 96 ALA A C 1
ATOM 716 O O . ALA A 1 96 ? 6.468 -3.953 -11.068 1.00 94.31 96 ALA A O 1
ATOM 717 N N . VAL A 1 97 ? 6.629 -3.645 -13.298 1.00 93.12 97 VAL A N 1
ATOM 718 C CA . VAL A 1 97 ? 6.844 -5.034 -13.691 1.00 93.12 97 VAL A CA 1
ATOM 719 C C . VAL A 1 97 ? 8.349 -5.300 -13.824 1.00 93.12 97 VAL A C 1
ATOM 721 O O . VAL A 1 97 ? 9.150 -4.369 -13.911 1.00 93.12 97 VAL A O 1
ATOM 724 N N . THR A 1 98 ? 8.770 -6.566 -13.813 1.00 87.19 98 THR A N 1
ATOM 725 C CA . THR A 1 98 ? 10.186 -6.968 -13.955 1.00 87.19 98 THR A CA 1
ATOM 726 C C . THR A 1 98 ? 10.872 -6.491 -15.223 1.00 87.19 98 THR A C 1
ATOM 728 O O . THR A 1 98 ? 12.075 -6.255 -15.195 1.00 87.19 98 THR A O 1
ATOM 731 N N . ASP A 1 99 ? 10.126 -6.266 -16.298 1.00 89.44 99 ASP A N 1
ATOM 732 C CA . ASP A 1 99 ? 10.646 -5.670 -17.532 1.00 89.44 99 ASP A CA 1
ATOM 733 C C . ASP A 1 99 ? 10.858 -4.143 -17.441 1.00 89.44 99 ASP A C 1
ATOM 735 O O . ASP A 1 99 ? 11.308 -3.518 -18.397 1.00 89.44 99 ASP A O 1
ATOM 739 N N . GLY A 1 100 ? 10.543 -3.532 -16.294 1.00 87.19 100 GLY A N 1
ATOM 740 C CA . GLY A 1 100 ? 10.640 -2.094 -16.059 1.00 87.19 100 GLY A CA 1
ATOM 741 C C . GLY A 1 100 ? 9.420 -1.295 -16.522 1.00 87.19 100 GLY A C 1
ATOM 742 O O . GLY A 1 100 ? 9.370 -0.090 -16.269 1.00 87.19 100 GLY A O 1
ATOM 743 N N . SER A 1 101 ? 8.425 -1.932 -17.149 1.00 92.94 101 SER A N 1
ATOM 744 C CA . SER A 1 101 ? 7.175 -1.273 -17.526 1.00 92.94 101 SER A CA 1
ATOM 745 C C . SER A 1 101 ? 6.346 -0.908 -16.291 1.00 92.94 101 SER A C 1
ATOM 747 O O . SER A 1 101 ? 6.380 -1.592 -15.265 1.00 92.94 101 SER A O 1
ATOM 749 N N . VAL A 1 102 ? 5.592 0.191 -16.380 1.00 95.81 102 VAL A N 1
ATOM 750 C CA . VAL A 1 102 ? 4.630 0.593 -15.346 1.00 95.81 102 VAL A CA 1
ATOM 751 C C . VAL A 1 102 ? 3.232 0.279 -15.844 1.00 95.81 102 VAL A C 1
ATOM 753 O O . VAL A 1 102 ? 2.821 0.744 -16.906 1.00 95.81 102 VAL A O 1
ATOM 756 N N . ARG A 1 103 ? 2.503 -0.509 -15.062 1.00 94.94 103 ARG A N 1
ATOM 757 C CA . ARG A 1 103 ? 1.115 -0.879 -15.331 1.00 94.94 103 ARG A CA 1
ATOM 758 C C . ARG A 1 103 ? 0.227 -0.374 -14.208 1.00 94.94 103 ARG A C 1
ATOM 760 O O . ARG A 1 103 ? 0.698 -0.108 -13.106 1.00 94.94 103 ARG A O 1
ATOM 767 N N . VAL A 1 104 ? -1.056 -0.227 -14.503 1.00 95.19 104 VAL A N 1
ATOM 768 C CA . VAL A 1 104 ? -2.075 0.142 -13.521 1.00 95.19 104 VAL A CA 1
ATOM 769 C C . VAL A 1 104 ? -3.027 -1.029 -13.387 1.00 95.19 104 VAL A C 1
ATOM 771 O O . VAL A 1 104 ? -3.432 -1.591 -14.398 1.00 95.19 104 VAL A O 1
ATOM 774 N N . ALA A 1 105 ? -3.359 -1.386 -12.153 1.00 94.81 105 ALA A N 1
ATOM 775 C CA . ALA A 1 105 ? -4.431 -2.318 -11.849 1.00 94.81 105 ALA A CA 1
ATOM 776 C C . ALA A 1 105 ? -5.432 -1.653 -10.908 1.00 94.81 105 ALA A C 1
ATOM 778 O O . ALA A 1 105 ? -5.079 -0.824 -10.063 1.00 94.81 105 ALA A O 1
ATOM 779 N N . ASN A 1 106 ? -6.685 -2.052 -11.053 1.00 96.06 106 ASN A N 1
ATOM 780 C CA . ASN A 1 106 ? -7.765 -1.690 -10.158 1.00 96.06 106 ASN A CA 1
ATOM 781 C C . ASN A 1 106 ? -7.853 -2.690 -9.002 1.00 96.06 106 ASN A C 1
ATOM 783 O O . ASN A 1 106 ? -7.589 -3.886 -9.162 1.00 96.06 106 ASN A O 1
ATOM 787 N N . PHE A 1 107 ? -8.244 -2.202 -7.832 1.00 94.50 107 PHE A N 1
ATOM 788 C CA . PHE A 1 107 ? -8.475 -3.020 -6.656 1.00 94.50 107 PHE A CA 1
ATOM 789 C C . PHE A 1 107 ? -9.744 -2.597 -5.923 1.00 94.50 107 PHE A C 1
ATOM 791 O O . PHE A 1 107 ? -10.179 -1.445 -5.936 1.00 94.50 107 PHE A O 1
ATOM 798 N N . ASN A 1 108 ? -10.328 -3.555 -5.219 1.00 94.38 108 ASN A N 1
ATOM 799 C CA . ASN A 1 108 ? -11.452 -3.322 -4.342 1.00 94.38 108 ASN A CA 1
ATOM 800 C C . ASN A 1 108 ? -10.960 -2.697 -3.028 1.00 94.38 108 ASN A C 1
ATOM 802 O O . ASN A 1 108 ? -10.204 -3.313 -2.280 1.00 94.38 108 ASN A O 1
ATOM 806 N N . LYS A 1 109 ? -11.432 -1.492 -2.716 1.00 92.88 109 LYS A N 1
ATOM 807 C CA . LYS A 1 109 ? -10.987 -0.717 -1.547 1.00 92.88 109 LYS A CA 1
ATOM 808 C C . LYS A 1 109 ? -11.358 -1.337 -0.200 1.00 92.88 109 LYS A C 1
ATOM 810 O O . LYS A 1 109 ? -10.681 -1.069 0.779 1.00 92.88 109 LYS A O 1
ATOM 815 N N . THR A 1 110 ? -12.375 -2.197 -0.136 1.00 93.31 110 THR A N 1
ATOM 816 C CA . THR A 1 110 ? -12.798 -2.827 1.125 1.00 93.31 110 THR A CA 1
ATOM 817 C C . THR A 1 110 ? -12.013 -4.100 1.438 1.00 93.31 110 THR A C 1
ATOM 819 O O . THR A 1 110 ? -11.820 -4.436 2.610 1.00 93.31 110 THR A O 1
ATOM 822 N N . THR A 1 111 ? -11.551 -4.807 0.402 1.00 92.56 111 THR A N 1
ATOM 823 C CA . THR A 1 111 ? -10.894 -6.125 0.517 1.00 92.56 111 THR A CA 1
ATOM 824 C C . THR A 1 111 ? -9.424 -6.131 0.100 1.00 92.56 111 THR A C 1
ATOM 826 O O . THR A 1 111 ? -8.714 -7.083 0.420 1.00 92.56 111 THR A O 1
ATOM 829 N N . LEU A 1 112 ? -8.966 -5.084 -0.592 1.00 92.81 112 LEU A N 1
ATOM 830 C CA . LEU A 1 112 ? -7.668 -4.973 -1.271 1.00 92.81 112 LEU A CA 1
ATOM 831 C C . LEU A 1 112 ? -7.443 -6.020 -2.374 1.00 92.81 112 LEU A C 1
ATOM 833 O O . LEU A 1 112 ? -6.320 -6.193 -2.849 1.00 92.81 112 LEU A O 1
ATOM 837 N N . ALA A 1 113 ? -8.499 -6.721 -2.793 1.00 93.44 113 ALA A N 1
ATOM 838 C CA . ALA A 1 113 ? -8.425 -7.685 -3.879 1.00 93.44 113 ALA A CA 1
ATOM 839 C C . ALA A 1 113 ? -8.271 -6.961 -5.220 1.00 93.44 113 ALA A C 1
ATOM 841 O O . ALA A 1 113 ? -8.984 -5.997 -5.489 1.00 93.44 113 ALA A O 1
ATOM 842 N N . ILE A 1 114 ? -7.378 -7.451 -6.076 1.00 93.94 114 ILE A N 1
ATOM 843 C CA . ILE A 1 114 ? -7.235 -6.944 -7.444 1.00 93.94 114 ILE A CA 1
ATOM 844 C C . ILE A 1 114 ? -8.486 -7.319 -8.252 1.00 93.94 114 ILE A C 1
ATOM 846 O O . ILE A 1 114 ? -8.934 -8.469 -8.206 1.00 93.94 114 ILE A O 1
ATOM 850 N N . THR A 1 115 ? -9.067 -6.349 -8.954 1.00 91.12 115 THR A N 1
ATOM 851 C CA . THR A 1 115 ? -10.329 -6.493 -9.709 1.00 91.12 115 THR A CA 1
ATOM 852 C C . THR A 1 115 ? -10.193 -6.218 -11.201 1.00 91.12 115 THR A C 1
ATOM 854 O O . THR A 1 115 ? -11.171 -6.399 -11.919 1.00 91.12 115 THR A O 1
ATOM 857 N N . ASP A 1 116 ? -9.017 -5.771 -11.639 1.00 68.12 116 ASP A N 1
ATOM 858 C CA . ASP A 1 116 ? -8.643 -5.706 -13.056 1.00 68.12 1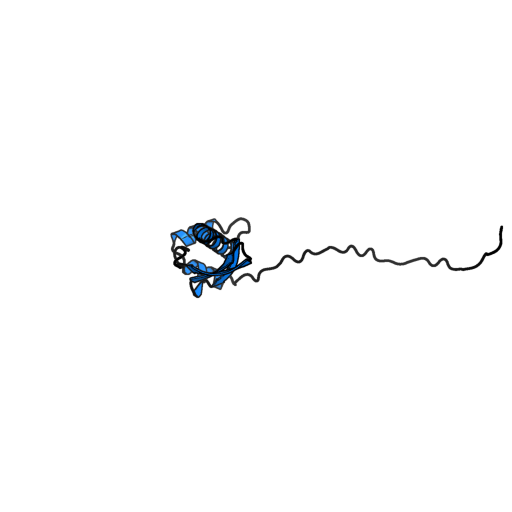16 ASP A CA 1
ATOM 859 C C . ASP A 1 116 ? -8.439 -7.105 -13.659 1.00 68.12 116 ASP A C 1
ATOM 861 O O . ASP A 1 116 ? -7.921 -7.998 -12.933 1.00 68.12 116 ASP A O 1
#

Radius of gyration: 27.11 Å; chains: 1; bounding box: 91×43×33 Å

pLDDT: mean 79.26, std 19.17, range [40.91, 96.06]

Sequence (116 aa):
MEDNEMFARVTFLAGVALSACIATAGTVSAQPSQAFQQAELAELSPEKRTEVQGRATGGNTIRGVLETMLLNNLQLRYPANRIVALDFGRGAVAYAVTDGSVRVANFNKTTLAITD

Foldseek 3Di:
DDDDDDDDDDDDDDDDPPPPPPPPPDPPDPDDDPVVLVVLLVLAAPVVSVVLVVVCPPVRHSVNSLQVLLQVLCVVPAQFDGWPDDDLVQQKTWTAHPVRDIDIFGARSHHSHTDD